Protein AF-A0A067WGZ6-F1 (afdb_monomer_lite)

Sequence (107 aa):
MKQNFQNLSDETTAIVLTKLKPIDNFLKDESLFEIVINRPYQVMIEGISGWKTIEVPEFSFNELMGMAKVIAAYSKQSISDKNPILSATLPNNERIQIVIPPAVKKH

InterPro domains:
  IPR027417 P-loop containing nucleoside triphosphate hydrolase [SSF52540] (10-104)

Secondary structure (DSSP, 8-state):
-HHHHHHHHHHHHHHHHHHHGGGHHHHT-TTEEEEEEEETTEEEEEETTEEEEEE-TT--HHHHHHHHHHHHHHTT----SSS-EEEEE-TTS-EEEEE-TTSS---

pLDDT: mean 92.97, std 11.77, range [46.84, 98.75]

Foldseek 3Di:
DVVVVVVVLVVLLVVLVVLCVLCVVVVPPPQWDDWDDPAFQWIWTQGPVGIDIDGRNCRGVVSVVVSVQSQCVSQVHHDDQVRQWDWDAHPVRDTDIGGDPPVDDDD

Organism: NCBI:txid685782

Structure (mmCIF, N/CA/C/O backbone):
data_AF-A0A067WGZ6-F1
#
_entry.id   AF-A0A067WGZ6-F1
#
loop_
_atom_site.group_PDB
_atom_site.id
_atom_site.type_symbol
_atom_site.label_atom_id
_atom_site.label_alt_id
_atom_site.label_comp_id
_atom_site.label_asym_id
_atom_site.label_entity_id
_atom_site.label_seq_id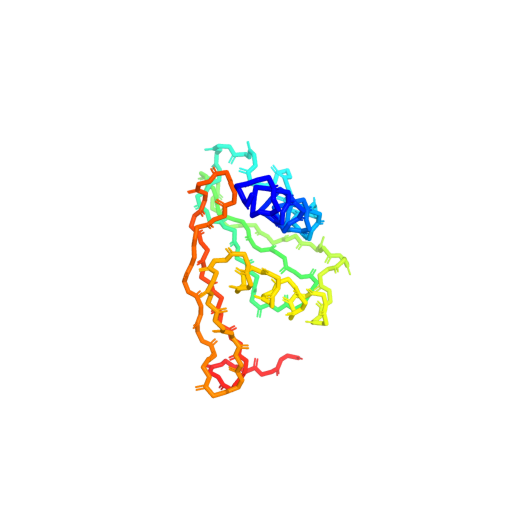
_atom_site.pdbx_PDB_ins_code
_atom_site.Cartn_x
_atom_site.Cartn_y
_atom_site.Cartn_z
_atom_site.occupancy
_atom_site.B_iso_or_equiv
_atom_site.auth_seq_id
_atom_site.auth_comp_id
_atom_site.auth_asym_id
_atom_site.auth_atom_id
_atom_site.pdbx_PDB_model_num
ATOM 1 N N . MET A 1 1 ? 8.141 15.184 28.616 1.00 54.25 1 MET A N 1
ATOM 2 C CA . MET A 1 1 ? 7.044 15.207 27.617 1.00 54.25 1 MET A CA 1
ATOM 3 C C . MET A 1 1 ? 7.487 14.892 26.185 1.00 54.25 1 MET A C 1
ATOM 5 O O . MET A 1 1 ? 6.756 14.166 25.536 1.00 54.25 1 MET A O 1
ATOM 9 N N . LYS A 1 2 ? 8.653 15.340 25.681 1.00 46.84 2 LYS A N 1
ATOM 10 C CA . LYS A 1 2 ? 9.103 15.020 24.302 1.00 46.84 2 LYS A CA 1
ATOM 11 C C . LYS A 1 2 ? 9.437 13.532 24.041 1.00 46.84 2 LYS A C 1
ATOM 13 O O . LYS A 1 2 ? 9.219 13.068 22.932 1.00 46.84 2 LYS A O 1
ATOM 18 N N . GLN A 1 3 ? 9.887 12.779 25.052 1.00 49.09 3 GLN A N 1
ATOM 19 C CA . GLN A 1 3 ? 10.234 11.349 24.913 1.00 49.09 3 GLN A CA 1
ATOM 20 C C . GLN A 1 3 ? 9.044 10.445 24.541 1.00 49.09 3 GLN A C 1
ATOM 22 O O . GLN A 1 3 ? 9.210 9.537 23.738 1.00 49.09 3 GLN A O 1
ATOM 27 N N . ASN A 1 4 ? 7.834 10.719 25.044 1.00 53.78 4 ASN A N 1
ATOM 28 C CA . ASN A 1 4 ? 6.669 9.868 24.755 1.00 53.78 4 ASN A CA 1
ATOM 29 C C . ASN A 1 4 ? 6.157 10.021 23.315 1.00 53.78 4 ASN A C 1
ATOM 31 O O . ASN A 1 4 ? 5.636 9.066 22.754 1.00 53.78 4 ASN A O 1
ATOM 35 N N . PHE A 1 5 ? 6.303 11.206 22.714 1.00 55.81 5 PHE A N 1
ATOM 36 C CA . PHE A 1 5 ? 5.863 11.447 21.336 1.00 55.81 5 PHE A CA 1
ATOM 37 C C . PHE A 1 5 ? 6.838 10.879 20.303 1.00 55.81 5 PHE A C 1
ATOM 39 O O . PHE A 1 5 ? 6.386 10.387 19.275 1.00 55.81 5 PHE A O 1
ATOM 46 N N . GLN A 1 6 ? 8.144 10.917 20.592 1.00 59.72 6 GLN A N 1
ATOM 47 C CA . GLN A 1 6 ? 9.168 10.324 19.729 1.00 59.72 6 GLN A CA 1
ATOM 48 C C . GLN A 1 6 ? 9.066 8.790 19.723 1.00 59.72 6 GLN A C 1
ATOM 50 O O . GLN A 1 6 ? 9.030 8.180 18.663 1.00 59.72 6 GLN A O 1
ATOM 55 N N . ASN A 1 7 ? 8.885 8.166 20.891 1.00 61.41 7 ASN A N 1
ATOM 56 C CA . ASN A 1 7 ? 8.712 6.712 20.969 1.00 61.41 7 ASN A CA 1
ATOM 57 C C . ASN A 1 7 ? 7.463 6.232 20.203 1.00 61.41 7 ASN A C 1
ATOM 59 O O . ASN A 1 7 ? 7.518 5.226 19.503 1.00 61.41 7 ASN A O 1
ATOM 63 N N . LEU A 1 8 ? 6.354 6.981 20.273 1.00 60.69 8 LEU A N 1
ATOM 64 C CA . LEU A 1 8 ? 5.119 6.641 19.558 1.00 60.69 8 LEU A CA 1
ATOM 65 C C . LEU A 1 8 ? 5.263 6.784 18.028 1.00 60.69 8 LEU A C 1
ATOM 67 O O . LEU A 1 8 ? 4.677 6.001 17.273 1.00 60.69 8 LEU A O 1
ATOM 71 N N . SER A 1 9 ? 6.037 7.772 17.552 1.00 70.75 9 SER A N 1
ATOM 72 C CA . SER A 1 9 ? 6.334 7.905 16.118 1.00 70.75 9 SER A CA 1
ATOM 73 C C . SER A 1 9 ? 7.224 6.775 15.614 1.00 70.75 9 SER A C 1
ATOM 75 O O . SER A 1 9 ? 7.000 6.274 14.511 1.00 70.75 9 SER A O 1
ATOM 77 N N . ASP A 1 10 ? 8.181 6.336 16.429 1.00 79.31 10 ASP A N 1
ATOM 78 C CA . ASP A 1 10 ? 9.119 5.272 16.073 1.00 79.31 10 ASP A CA 1
ATOM 79 C C . ASP A 1 10 ? 8.402 3.907 16.027 1.00 79.31 10 ASP A C 1
ATOM 81 O O . ASP A 1 10 ? 8.568 3.147 15.070 1.00 79.31 10 ASP A O 1
ATOM 85 N N . GLU A 1 11 ? 7.502 3.635 16.981 1.00 85.31 11 GLU A N 1
ATOM 86 C CA . GLU A 1 11 ? 6.645 2.438 16.976 1.00 85.31 11 GLU A CA 1
ATOM 87 C C . GLU A 1 11 ? 5.706 2.400 15.762 1.00 85.31 11 GLU A C 1
ATOM 89 O O . GLU A 1 11 ? 5.634 1.392 15.057 1.00 85.31 11 GLU A O 1
ATOM 94 N N . THR A 1 12 ? 5.010 3.503 15.469 1.00 87.88 12 THR A N 1
ATOM 95 C CA . THR A 1 12 ? 4.077 3.553 14.329 1.00 87.88 12 THR A CA 1
ATOM 96 C C . THR A 1 12 ? 4.818 3.376 13.000 1.00 87.88 12 THR A C 1
ATOM 98 O O . THR A 1 12 ? 4.335 2.677 12.108 1.00 87.88 12 THR A O 1
ATOM 101 N N . THR A 1 13 ? 6.024 3.941 12.891 1.00 94.19 13 THR A N 1
ATOM 102 C CA . THR A 1 13 ? 6.915 3.744 11.739 1.00 94.19 13 THR A CA 1
ATOM 103 C C . THR A 1 13 ? 7.267 2.268 11.557 1.00 94.19 13 THR A C 1
ATOM 105 O O . THR A 1 13 ? 7.118 1.731 10.459 1.00 94.19 13 THR A O 1
ATOM 108 N N . ALA A 1 14 ? 7.663 1.576 12.630 1.00 95.00 14 ALA A N 1
ATOM 109 C CA . ALA A 1 14 ? 7.995 0.153 12.574 1.00 95.00 14 ALA A CA 1
ATOM 110 C C . ALA A 1 14 ? 6.805 -0.716 12.123 1.00 95.00 14 ALA A C 1
ATOM 112 O O . ALA A 1 14 ? 6.985 -1.668 11.356 1.00 95.00 14 ALA A O 1
ATOM 113 N N . ILE A 1 15 ? 5.579 -0.379 12.541 1.00 96.31 15 ILE A N 1
ATOM 114 C CA . ILE A 1 15 ? 4.365 -1.099 12.122 1.00 96.31 15 ILE A CA 1
ATOM 115 C C . ILE A 1 15 ? 4.088 -0.876 10.627 1.00 96.31 15 ILE A C 1
ATOM 117 O O . ILE A 1 15 ? 3.790 -1.844 9.924 1.00 96.31 15 ILE A O 1
ATOM 121 N N . VAL A 1 16 ? 4.224 0.358 10.119 1.00 97.19 16 VAL A N 1
ATOM 122 C CA . VAL A 1 16 ? 4.090 0.645 8.676 1.00 97.19 16 VAL A CA 1
ATOM 123 C C . VAL A 1 16 ? 5.099 -0.176 7.876 1.00 97.19 16 VAL A C 1
ATOM 125 O O . VAL A 1 16 ? 4.704 -0.911 6.973 1.00 97.19 16 VAL A O 1
ATOM 128 N N . LEU A 1 17 ? 6.381 -0.121 8.243 1.00 96.75 17 LEU A N 1
ATOM 129 C CA . LEU A 1 17 ? 7.441 -0.866 7.556 1.00 96.75 17 LEU A CA 1
ATOM 130 C C . LEU A 1 17 ? 7.196 -2.382 7.593 1.00 96.75 17 LEU A C 1
ATOM 132 O O . LEU A 1 17 ? 7.396 -3.073 6.597 1.00 96.75 17 LEU A O 1
ATOM 136 N N . THR A 1 18 ? 6.678 -2.905 8.708 1.00 97.25 18 THR A N 1
ATOM 137 C CA . THR A 1 18 ? 6.302 -4.323 8.822 1.00 97.25 18 THR A CA 1
ATOM 138 C C . THR A 1 18 ? 5.184 -4.694 7.849 1.00 97.25 18 THR A C 1
ATOM 140 O O . THR A 1 18 ? 5.256 -5.746 7.215 1.00 97.25 18 THR A O 1
ATOM 143 N N . LYS A 1 19 ? 4.162 -3.840 7.691 1.00 97.38 19 LYS A N 1
ATOM 144 C CA . LYS A 1 19 ? 3.071 -4.069 6.730 1.00 97.38 19 LYS A CA 1
ATOM 145 C C . LYS A 1 19 ? 3.545 -3.996 5.276 1.00 97.38 19 LYS A C 1
ATOM 147 O O . LYS A 1 19 ? 3.026 -4.736 4.449 1.00 97.38 19 LYS A O 1
ATOM 152 N N . LEU A 1 20 ? 4.538 -3.159 4.976 1.00 97.44 20 LEU A N 1
ATOM 153 C CA . LEU A 1 20 ? 5.112 -3.008 3.633 1.00 97.44 20 LEU A CA 1
ATOM 154 C C . LEU A 1 20 ? 6.103 -4.116 3.254 1.00 97.44 20 LEU A C 1
ATOM 156 O O . LEU A 1 20 ? 6.436 -4.251 2.080 1.00 97.44 20 LEU A O 1
ATOM 160 N N . LYS A 1 21 ? 6.543 -4.940 4.213 1.00 97.50 21 LYS A N 1
ATOM 161 C CA . LYS A 1 21 ? 7.553 -5.987 4.002 1.00 97.50 21 LYS A CA 1
ATOM 162 C C . LYS A 1 21 ? 7.329 -6.871 2.758 1.00 97.50 21 LYS A C 1
ATOM 164 O O . LYS A 1 21 ? 8.319 -7.136 2.081 1.00 97.50 21 LYS A O 1
ATOM 169 N N . PRO A 1 22 ? 6.100 -7.298 2.398 1.00 98.00 22 PRO A N 1
ATOM 170 C CA . PRO A 1 22 ? 5.890 -8.121 1.201 1.00 98.00 22 PRO A CA 1
ATOM 171 C C . PRO A 1 22 ? 6.249 -7.434 -0.129 1.00 98.00 22 PRO A C 1
ATOM 173 O O . PRO A 1 22 ? 6.475 -8.123 -1.118 1.00 98.00 22 PRO A O 1
ATOM 176 N N . ILE A 1 23 ? 6.334 -6.098 -0.162 1.00 97.44 23 ILE A N 1
ATOM 177 C CA . ILE A 1 23 ? 6.718 -5.307 -1.346 1.00 97.44 23 ILE A CA 1
ATOM 178 C C . ILE A 1 23 ? 7.992 -4.482 -1.138 1.00 97.44 23 ILE A C 1
ATOM 180 O O . ILE A 1 23 ? 8.337 -3.666 -1.986 1.00 97.44 23 ILE A O 1
ATOM 184 N N . ASP A 1 24 ? 8.717 -4.697 -0.039 1.00 96.88 24 ASP A N 1
ATOM 185 C CA . ASP A 1 24 ? 9.930 -3.941 0.304 1.00 96.88 24 ASP A CA 1
ATOM 186 C C . ASP A 1 24 ? 11.008 -4.044 -0.788 1.00 96.88 24 ASP A C 1
ATOM 188 O O . ASP A 1 24 ? 11.674 -3.064 -1.106 1.00 96.88 24 ASP A O 1
ATOM 192 N N . ASN A 1 25 ? 11.115 -5.205 -1.443 1.00 97.25 25 ASN A N 1
ATOM 193 C CA . ASN A 1 25 ? 12.017 -5.382 -2.583 1.00 97.25 25 ASN A CA 1
ATOM 194 C C . ASN A 1 25 ? 11.634 -4.504 -3.784 1.00 97.25 25 ASN A C 1
ATOM 196 O O . ASN A 1 25 ? 12.523 -4.062 -4.498 1.00 97.25 25 ASN A O 1
ATOM 200 N N . PHE A 1 26 ? 10.340 -4.247 -4.008 1.00 97.50 26 PHE A N 1
ATOM 201 C CA . PHE A 1 26 ? 9.880 -3.372 -5.090 1.00 97.50 26 PHE A CA 1
ATOM 202 C C . PHE A 1 26 ? 10.071 -1.899 -4.724 1.00 97.50 26 PHE A C 1
ATOM 204 O O . PHE A 1 26 ? 10.494 -1.117 -5.561 1.00 97.50 26 PHE A O 1
ATOM 211 N N . LEU A 1 27 ? 9.817 -1.524 -3.465 1.00 97.25 27 LEU A N 1
ATOM 212 C CA . LEU A 1 27 ? 10.038 -0.155 -2.978 1.00 97.25 27 LEU A CA 1
ATOM 213 C C . LEU A 1 27 ? 11.514 0.266 -3.061 1.00 97.25 27 LEU A C 1
ATOM 215 O O . LEU A 1 27 ? 11.811 1.433 -3.286 1.00 97.25 27 LEU A O 1
ATOM 219 N N . LYS A 1 28 ? 12.437 -0.686 -2.896 1.00 96.44 28 LYS A N 1
ATOM 220 C CA . LYS A 1 28 ? 13.889 -0.464 -2.990 1.00 96.44 28 LYS A CA 1
ATOM 221 C C . LYS A 1 28 ? 14.445 -0.536 -4.412 1.00 96.44 28 LYS A C 1
ATOM 223 O O . LYS A 1 28 ? 15.627 -0.257 -4.604 1.00 96.44 28 LYS A O 1
ATOM 228 N N . ASP A 1 29 ? 13.643 -0.951 -5.387 1.00 96.88 29 ASP A N 1
ATOM 229 C CA . ASP A 1 29 ? 14.077 -1.057 -6.775 1.00 96.88 29 ASP A CA 1
ATOM 230 C C . ASP A 1 29 ? 13.906 0.294 -7.478 1.00 96.88 29 ASP A C 1
ATOM 232 O O . ASP A 1 29 ? 12.825 0.644 -7.947 1.00 96.88 29 ASP A O 1
ATOM 236 N N . GLU A 1 30 ? 15.001 1.050 -7.579 1.00 95.00 30 GLU A N 1
ATOM 237 C CA . GLU A 1 30 ? 15.033 2.368 -8.230 1.00 95.00 30 GLU A CA 1
ATOM 238 C C . GLU A 1 30 ? 14.701 2.327 -9.735 1.00 95.00 30 GLU A C 1
ATOM 240 O O . GLU A 1 30 ? 14.520 3.375 -10.356 1.00 95.00 30 GLU A O 1
ATOM 245 N N . SER A 1 31 ? 14.619 1.139 -10.347 1.00 96.44 31 SER A N 1
ATOM 246 C CA . SER A 1 31 ? 14.193 0.988 -11.742 1.00 96.44 31 SER A CA 1
ATOM 247 C C . SER A 1 31 ? 12.670 0.944 -11.925 1.00 96.44 31 SER A C 1
ATOM 249 O O . SER A 1 31 ? 12.194 0.959 -13.069 1.00 96.44 31 SER A O 1
ATOM 251 N N . LEU A 1 32 ? 11.908 0.890 -10.825 1.00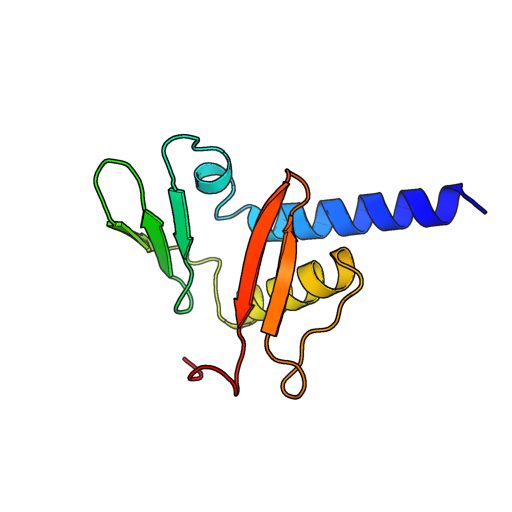 97.69 32 LEU A N 1
ATOM 252 C CA . LEU A 1 32 ? 10.448 0.901 -10.825 1.00 97.69 32 LEU A CA 1
ATOM 253 C C . LEU A 1 32 ? 9.894 2.318 -10.645 1.00 97.69 32 LEU A C 1
ATOM 255 O O . LEU A 1 32 ? 10.422 3.140 -9.901 1.00 97.69 32 LEU A O 1
ATOM 259 N N . PHE A 1 33 ? 8.794 2.589 -11.339 1.00 95.62 33 PHE A N 1
ATOM 260 C CA . PHE A 1 33 ? 8.100 3.874 -11.341 1.00 95.62 33 PHE A CA 1
ATOM 261 C C . PHE A 1 33 ? 6.816 3.828 -10.511 1.00 95.62 33 PHE A C 1
ATOM 263 O O . PHE A 1 33 ? 6.511 4.787 -9.809 1.00 95.62 33 PHE A O 1
ATOM 270 N N . GLU A 1 34 ? 6.083 2.712 -10.573 1.00 97.81 34 GLU A N 1
ATOM 271 C CA . GLU A 1 34 ? 4.792 2.537 -9.902 1.00 97.81 34 GLU A CA 1
ATOM 272 C C . GLU A 1 34 ? 4.674 1.140 -9.279 1.00 97.81 34 GLU A C 1
ATOM 274 O O . GLU A 1 34 ? 5.119 0.139 -9.850 1.00 97.81 34 GLU A O 1
ATOM 279 N N . ILE A 1 35 ? 4.008 1.072 -8.123 1.00 98.44 35 ILE A N 1
ATOM 280 C CA . ILE A 1 35 ? 3.576 -0.167 -7.465 1.00 98.44 35 ILE A CA 1
ATOM 281 C C . ILE A 1 35 ? 2.080 -0.031 -7.190 1.00 98.44 35 ILE A C 1
ATOM 283 O O . ILE A 1 35 ? 1.649 0.850 -6.449 1.00 98.44 35 ILE A O 1
ATOM 287 N N . VAL A 1 36 ? 1.274 -0.913 -7.777 1.00 98.50 36 VAL A N 1
ATOM 288 C CA . VAL A 1 36 ? -0.187 -0.800 -7.783 1.00 98.50 36 VAL A CA 1
ATOM 289 C C . VAL A 1 36 ? -0.833 -2.082 -7.274 1.00 98.50 36 VAL A C 1
ATOM 291 O O . VAL A 1 36 ? -0.494 -3.183 -7.699 1.00 98.50 36 VAL A O 1
ATOM 294 N N . ILE A 1 37 ? -1.821 -1.943 -6.389 1.00 98.31 37 ILE A N 1
ATOM 295 C CA . ILE A 1 37 ? -2.586 -3.058 -5.819 1.00 98.31 37 ILE A CA 1
ATOM 296 C C . ILE A 1 37 ? -4.068 -2.795 -6.067 1.00 98.31 37 ILE A C 1
ATOM 298 O O . ILE A 1 37 ? -4.724 -2.080 -5.314 1.00 98.31 37 ILE A O 1
ATOM 302 N N . ASN A 1 38 ?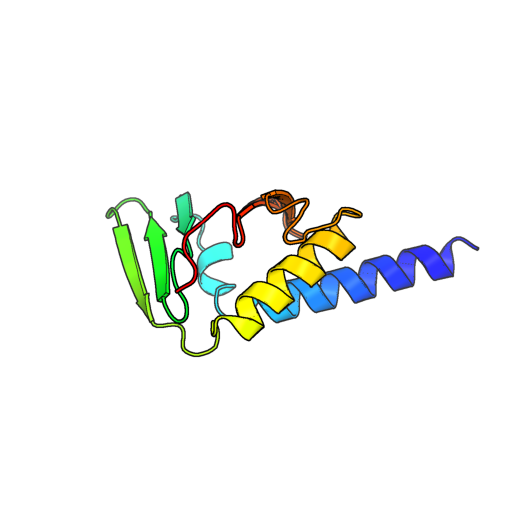 -4.603 -3.373 -7.141 1.00 97.19 38 ASN A N 1
ATOM 303 C CA . ASN A 1 38 ? -6.006 -3.176 -7.524 1.00 97.19 38 ASN A CA 1
ATOM 304 C C . ASN A 1 38 ? -6.944 -4.249 -6.956 1.00 97.19 38 ASN A C 1
ATOM 306 O O . ASN A 1 38 ? -8.159 -4.066 -6.941 1.00 97.19 38 ASN A O 1
ATOM 310 N N . ARG A 1 39 ? -6.400 -5.388 -6.519 1.00 95.38 39 ARG A N 1
ATOM 311 C CA . ARG A 1 39 ? -7.163 -6.501 -5.949 1.00 95.38 39 ARG A CA 1
ATOM 312 C C . ARG A 1 39 ? -6.302 -7.279 -4.947 1.00 95.38 39 ARG A C 1
ATOM 314 O O . ARG A 1 39 ? -5.078 -7.215 -5.045 1.00 95.38 39 ARG A O 1
ATOM 321 N N . PRO A 1 40 ? -6.917 -8.020 -4.010 1.00 97.50 40 PRO A N 1
ATOM 322 C CA . PRO A 1 40 ? -6.184 -8.890 -3.099 1.00 97.50 40 PRO A CA 1
ATOM 323 C C . PRO A 1 40 ? -5.262 -9.866 -3.834 1.00 97.50 40 PRO A C 1
ATOM 325 O O . PRO A 1 40 ? -5.586 -10.321 -4.931 1.00 97.50 40 PRO A O 1
ATOM 328 N N . TYR A 1 41 ? -4.153 -10.200 -3.181 1.00 98.12 41 TYR A N 1
ATOM 329 C CA . TYR A 1 41 ? -3.144 -11.177 -3.597 1.00 98.12 41 TYR A CA 1
ATOM 330 C C . TYR A 1 41 ? -2.314 -10.804 -4.826 1.00 98.12 41 TYR A C 1
ATOM 332 O O . TYR A 1 41 ? -1.451 -11.575 -5.221 1.00 98.12 41 TYR A O 1
ATOM 340 N N . GLN A 1 42 ? -2.521 -9.622 -5.405 1.00 98.12 42 GLN A N 1
ATOM 341 C CA . GLN A 1 42 ? -1.884 -9.236 -6.656 1.00 98.12 42 GLN A CA 1
ATOM 342 C C . GLN A 1 42 ? -1.264 -7.844 -6.572 1.00 98.12 42 GLN A C 1
ATOM 344 O O . GLN A 1 42 ? -1.937 -6.867 -6.245 1.00 98.12 42 GLN A O 1
ATOM 349 N N . VAL A 1 43 ? 0.008 -7.754 -6.952 1.00 98.56 43 VAL A N 1
ATOM 350 C CA . VAL A 1 43 ? 0.751 -6.500 -7.093 1.00 98.56 43 VAL A CA 1
ATOM 351 C C . VAL A 1 43 ? 1.137 -6.323 -8.555 1.00 98.56 43 VAL A C 1
ATOM 353 O O . VAL A 1 43 ? 1.614 -7.249 -9.207 1.00 98.56 43 VAL A O 1
ATOM 356 N N . MET A 1 44 ? 0.923 -5.127 -9.085 1.00 98.62 44 MET A N 1
ATOM 357 C CA . MET A 1 44 ? 1.425 -4.711 -10.385 1.00 98.62 44 MET A CA 1
ATOM 358 C C . MET A 1 44 ? 2.594 -3.758 -10.178 1.00 98.62 44 MET A C 1
ATOM 360 O O . MET A 1 44 ? 2.514 -2.869 -9.336 1.00 98.62 44 MET A O 1
ATOM 364 N N . ILE A 1 45 ? 3.657 -3.935 -10.948 1.00 98.62 45 ILE A N 1
ATOM 365 C CA . ILE A 1 45 ? 4.807 -3.033 -10.955 1.00 98.62 45 ILE A CA 1
ATOM 366 C C . ILE A 1 45 ? 5.026 -2.506 -12.368 1.00 98.62 45 ILE A C 1
ATOM 368 O O . ILE A 1 45 ? 4.863 -3.251 -13.339 1.00 98.62 45 ILE A O 1
ATOM 372 N N . GLU A 1 46 ? 5.399 -1.240 -12.480 1.00 98.50 46 GLU A N 1
ATOM 373 C CA . GLU A 1 46 ? 5.804 -0.617 -13.738 1.00 98.50 46 GLU A CA 1
ATOM 374 C C . GLU A 1 46 ? 7.268 -0.202 -13.648 1.00 98.50 46 GLU A C 1
ATOM 376 O O . GLU A 1 46 ? 7.675 0.435 -12.682 1.00 98.50 46 GLU A O 1
ATOM 381 N N . GLY A 1 47 ? 8.054 -0.544 -14.663 1.00 97.44 47 GLY A N 1
ATOM 382 C CA . GLY A 1 47 ? 9.417 -0.045 -14.837 1.00 97.44 47 GLY A CA 1
ATOM 383 C C . GLY A 1 47 ? 9.733 0.131 -16.319 1.00 97.44 47 GLY A C 1
ATOM 384 O O . GLY A 1 47 ? 8.837 0.132 -17.163 1.00 97.44 47 GLY A O 1
ATOM 385 N N . ILE A 1 48 ? 11.017 0.199 -16.674 1.00 95.75 48 ILE A N 1
ATOM 386 C CA . ILE A 1 48 ? 11.471 0.425 -18.065 1.00 95.75 48 ILE A CA 1
ATOM 387 C C . ILE A 1 48 ? 10.912 -0.619 -19.052 1.00 95.75 48 ILE A C 1
ATOM 389 O O . ILE A 1 48 ? 10.659 -0.317 -20.216 1.00 95.75 48 ILE A O 1
ATOM 393 N N . SER A 1 49 ? 10.704 -1.858 -18.599 1.00 94.62 49 SER A N 1
ATOM 394 C CA . SER A 1 49 ? 10.151 -2.947 -19.421 1.00 94.62 49 SER A CA 1
ATOM 395 C C . SER A 1 49 ? 8.615 -2.965 -19.493 1.00 94.62 49 SER A C 1
ATOM 397 O O . SER A 1 49 ? 8.052 -3.926 -20.015 1.00 94.62 49 SER A O 1
ATOM 399 N N . GLY A 1 50 ? 7.938 -1.948 -18.956 1.00 97.25 50 GLY A N 1
ATOM 400 C CA . GLY A 1 50 ? 6.483 -1.888 -18.842 1.00 97.25 50 GLY A CA 1
ATOM 401 C C . GLY A 1 50 ? 5.937 -2.636 -17.625 1.00 97.25 50 GLY A C 1
ATOM 402 O O . GLY A 1 50 ? 6.645 -2.882 -16.645 1.00 97.25 50 GLY A O 1
ATOM 403 N N . TRP A 1 51 ? 4.652 -2.982 -17.697 1.00 98.31 51 TRP A N 1
ATOM 404 C CA . TRP A 1 51 ? 3.891 -3.557 -16.589 1.00 98.31 51 TRP A CA 1
ATOM 405 C C . TRP A 1 51 ? 4.164 -5.045 -16.382 1.00 98.31 51 TRP A C 1
ATOM 407 O O . TRP A 1 51 ? 4.174 -5.837 -17.327 1.00 98.31 51 TRP A O 1
ATOM 417 N N . LYS A 1 52 ? 4.297 -5.441 -15.116 1.00 98.12 52 LYS A N 1
ATOM 418 C CA . LYS A 1 52 ? 4.335 -6.840 -14.679 1.00 98.12 52 LYS A CA 1
ATOM 419 C C . LYS A 1 52 ? 3.366 -7.051 -13.528 1.00 98.12 52 LYS A C 1
ATOM 421 O O . LYS A 1 52 ? 3.134 -6.148 -12.732 1.00 98.12 52 LYS A O 1
ATOM 426 N N . THR A 1 53 ? 2.824 -8.256 -13.433 1.00 98.25 53 THR A N 1
ATOM 427 C CA . THR A 1 53 ? 1.900 -8.655 -12.370 1.00 98.25 53 THR A CA 1
ATOM 428 C C . THR A 1 53 ? 2.501 -9.808 -11.584 1.00 98.25 53 THR A C 1
ATOM 430 O O . THR A 1 53 ? 3.021 -10.753 -12.174 1.00 98.25 53 THR A O 1
ATOM 433 N N . ILE A 1 54 ? 2.456 -9.703 -10.261 1.00 98.06 54 ILE A N 1
ATOM 434 C CA . ILE A 1 54 ? 3.105 -10.607 -9.317 1.00 98.06 54 ILE A CA 1
ATOM 435 C C . ILE A 1 54 ? 2.078 -11.016 -8.264 1.00 98.06 54 ILE A C 1
ATOM 437 O O . ILE A 1 54 ? 1.357 -10.172 -7.728 1.00 98.06 54 ILE A O 1
ATOM 441 N N . GLU A 1 55 ? 2.021 -12.310 -7.965 1.00 98.25 55 GLU A N 1
ATOM 442 C CA . GLU A 1 55 ? 1.207 -12.836 -6.871 1.00 98.25 55 GLU A CA 1
ATOM 443 C C . GLU A 1 55 ? 1.927 -12.616 -5.534 1.00 98.25 55 GLU A C 1
ATOM 445 O O . GLU A 1 55 ? 3.105 -12.944 -5.385 1.00 98.25 55 GLU A O 1
ATOM 450 N N . VAL A 1 56 ? 1.206 -12.068 -4.560 1.00 98.12 56 VAL A N 1
ATOM 451 C CA . VAL A 1 56 ? 1.676 -11.766 -3.203 1.00 98.12 56 VAL A CA 1
ATOM 452 C C . VAL A 1 56 ? 0.632 -12.302 -2.212 1.00 98.12 56 VAL A C 1
ATOM 454 O O . VAL A 1 56 ? -0.294 -11.574 -1.836 1.00 98.12 56 VAL A O 1
ATOM 457 N N . PRO A 1 57 ? 0.718 -13.588 -1.814 1.00 97.38 57 PRO A N 1
ATOM 458 C CA . PRO A 1 57 ? -0.286 -14.265 -0.982 1.00 97.38 57 PRO A CA 1
ATOM 459 C C . PRO A 1 57 ? -0.585 -13.582 0.363 1.00 97.38 57 PRO A C 1
ATOM 461 O O . PRO A 1 57 ? -1.672 -13.741 0.920 1.00 97.38 57 PRO A O 1
ATOM 464 N N . GLU A 1 58 ? 0.356 -12.799 0.883 1.00 97.81 58 GLU A N 1
ATOM 465 C CA . GLU A 1 58 ? 0.241 -12.038 2.126 1.00 97.81 58 GLU A CA 1
ATOM 466 C C . GLU A 1 58 ? -0.778 -10.891 2.024 1.00 97.81 58 GLU A C 1
ATOM 468 O O . GLU A 1 58 ? -1.347 -10.467 3.030 1.00 97.81 58 GLU A O 1
ATOM 473 N N . PHE A 1 59 ? -1.064 -10.396 0.818 1.00 97.69 59 PHE A N 1
ATOM 474 C CA . PHE A 1 59 ? -1.945 -9.250 0.584 1.00 97.69 59 PHE A CA 1
ATOM 475 C C . PHE A 1 59 ? -3.413 -9.638 0.416 1.00 97.69 59 PHE A C 1
ATOM 477 O O . PHE A 1 59 ? -4.085 -9.259 -0.544 1.00 97.69 59 PHE A O 1
ATOM 484 N N . SER A 1 60 ? -3.951 -10.352 1.403 1.00 97.69 60 SER A N 1
ATOM 485 C CA . SER A 1 60 ? -5.402 -10.519 1.519 1.00 97.69 60 SER A CA 1
ATOM 486 C C . SER A 1 60 ? -6.116 -9.169 1.676 1.00 97.69 60 SER A C 1
ATOM 488 O O . SER A 1 60 ? -5.527 -8.182 2.122 1.00 97.69 60 SER A O 1
ATOM 490 N N . PHE A 1 61 ? -7.421 -9.121 1.387 1.00 96.81 61 PHE A N 1
ATOM 491 C CA . PHE A 1 61 ? -8.220 -7.903 1.580 1.00 96.81 61 PHE A CA 1
ATOM 492 C C . PHE A 1 61 ? -8.112 -7.347 3.011 1.00 96.81 61 PHE A C 1
ATOM 494 O O . PHE A 1 61 ? -7.979 -6.139 3.207 1.00 96.81 61 PHE A O 1
ATOM 501 N N . ASN A 1 62 ? -8.139 -8.228 4.016 1.00 96.69 62 ASN A N 1
ATOM 502 C CA . ASN A 1 62 ? -8.043 -7.833 5.421 1.00 96.69 62 ASN A CA 1
ATOM 503 C C . ASN A 1 62 ? -6.672 -7.236 5.754 1.00 96.69 62 ASN A C 1
ATOM 505 O O . ASN A 1 62 ? -6.606 -6.245 6.481 1.00 96.69 62 ASN A O 1
ATOM 509 N N . GLU A 1 63 ? -5.597 -7.794 5.193 1.00 97.62 63 GLU A N 1
ATOM 510 C CA . GLU A 1 63 ? -4.247 -7.260 5.382 1.00 97.62 63 GLU A CA 1
ATOM 511 C C . GLU A 1 63 ? -4.074 -5.899 4.707 1.00 97.62 63 GLU A C 1
ATOM 513 O O . GLU A 1 63 ? -3.562 -4.974 5.336 1.00 97.62 63 GLU A O 1
ATOM 518 N N . LEU A 1 64 ? -4.589 -5.726 3.486 1.00 97.94 64 LEU A N 1
ATOM 519 C CA . LEU A 1 64 ? -4.573 -4.440 2.780 1.00 97.94 64 LEU A CA 1
ATOM 520 C C . LEU A 1 64 ? -5.391 -3.368 3.518 1.00 97.94 64 LEU A C 1
ATOM 522 O O . LEU A 1 64 ? -4.936 -2.237 3.689 1.00 97.94 64 LEU A O 1
ATOM 526 N N . MET A 1 65 ? -6.570 -3.721 4.036 1.00 97.56 65 MET A N 1
ATOM 527 C CA . MET A 1 65 ? -7.372 -2.816 4.865 1.00 97.56 65 MET A CA 1
ATOM 528 C C . MET A 1 65 ? -6.662 -2.468 6.183 1.00 97.56 65 MET A C 1
ATOM 530 O O . MET A 1 65 ? -6.721 -1.328 6.648 1.00 97.56 65 MET A O 1
ATOM 534 N N . GLY A 1 66 ? -5.977 -3.439 6.795 1.00 97.12 66 GLY A N 1
ATOM 535 C CA . GLY A 1 66 ? -5.142 -3.221 7.974 1.00 97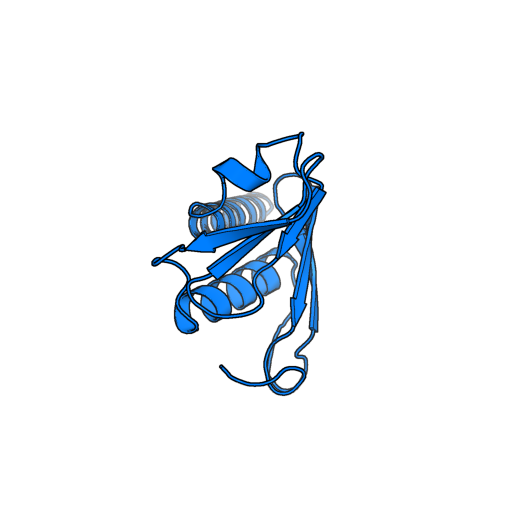.12 66 GLY A CA 1
ATOM 536 C C . GLY A 1 66 ? -3.982 -2.268 7.687 1.00 97.12 66 GLY A C 1
ATOM 537 O O . GLY A 1 66 ? -3.760 -1.329 8.449 1.00 97.12 66 GLY A O 1
ATOM 538 N N . MET A 1 67 ? -3.293 -2.458 6.560 1.00 97.88 67 MET A N 1
ATOM 539 C CA . MET A 1 67 ? -2.233 -1.570 6.083 1.00 97.88 67 MET A CA 1
ATOM 540 C C . MET A 1 67 ? -2.750 -0.140 5.893 1.00 97.88 67 MET A C 1
ATOM 542 O O . MET A 1 67 ? -2.151 0.793 6.422 1.00 97.88 67 MET A O 1
ATOM 546 N N . ALA A 1 68 ? -3.901 0.036 5.237 1.00 98.12 68 ALA A N 1
ATOM 547 C CA . ALA A 1 68 ? -4.508 1.349 5.036 1.00 98.12 68 ALA A CA 1
ATOM 548 C C . ALA A 1 68 ? -4.777 2.086 6.359 1.00 98.12 68 ALA A C 1
ATOM 550 O O . ALA A 1 68 ? -4.474 3.271 6.488 1.00 98.12 68 ALA A O 1
ATOM 551 N N . LYS A 1 69 ? -5.294 1.379 7.373 1.00 97.44 69 LYS A N 1
ATOM 552 C CA . LYS A 1 69 ? -5.543 1.946 8.709 1.00 97.44 69 LYS A CA 1
ATOM 553 C C . LYS A 1 69 ? -4.256 2.354 9.424 1.00 97.44 69 LYS A C 1
ATOM 555 O O . LYS A 1 69 ? -4.217 3.421 10.032 1.00 97.44 69 LYS A O 1
ATOM 560 N N . VAL A 1 70 ? -3.212 1.528 9.346 1.00 97.31 70 VAL A N 1
ATOM 561 C CA . VAL A 1 70 ? -1.906 1.839 9.947 1.00 97.31 70 VAL A CA 1
ATOM 562 C C . VAL A 1 70 ? -1.278 3.061 9.266 1.00 97.31 70 VAL A C 1
ATOM 564 O O . VAL A 1 70 ? -0.800 3.956 9.955 1.00 97.31 70 VAL A O 1
ATOM 567 N N . ILE A 1 71 ? -1.331 3.148 7.934 1.00 97.81 71 ILE A N 1
ATOM 568 C CA . ILE A 1 71 ? -0.799 4.291 7.172 1.00 97.81 71 ILE A CA 1
ATOM 569 C C . ILE A 1 71 ? -1.601 5.571 7.451 1.00 97.81 71 ILE A C 1
ATOM 571 O O . ILE A 1 71 ? -1.022 6.653 7.588 1.00 97.81 71 ILE A O 1
ATOM 575 N N . ALA A 1 72 ? -2.925 5.468 7.607 1.00 97.56 72 ALA A N 1
ATOM 576 C CA . ALA A 1 72 ? -3.752 6.590 8.045 1.00 97.56 72 ALA A CA 1
ATOM 577 C C . ALA A 1 72 ? -3.303 7.098 9.425 1.00 97.56 72 ALA A C 1
ATOM 579 O O . ALA A 1 72 ? -3.031 8.286 9.579 1.00 97.56 72 ALA A O 1
ATOM 580 N N . ALA A 1 73 ? -3.133 6.197 10.400 1.00 95.62 73 ALA A N 1
ATOM 581 C CA . ALA A 1 73 ? -2.671 6.555 11.741 1.00 95.62 73 ALA A CA 1
ATOM 582 C C . ALA A 1 73 ? -1.270 7.192 11.724 1.00 95.62 73 ALA A C 1
ATOM 584 O O . ALA A 1 73 ? -1.067 8.240 12.338 1.00 95.62 73 ALA A O 1
ATOM 585 N N . TYR A 1 74 ? -0.334 6.610 10.967 1.00 95.88 74 TYR A N 1
ATOM 586 C CA . TYR A 1 74 ? 1.018 7.143 10.767 1.00 95.88 74 TYR A CA 1
ATOM 587 C C . TYR A 1 74 ? 1.000 8.579 10.236 1.00 95.88 74 TYR A C 1
ATOM 589 O O . TYR A 1 74 ? 1.660 9.464 10.780 1.00 95.88 74 TYR A O 1
ATOM 597 N N . SER A 1 75 ? 0.180 8.832 9.218 1.00 95.94 75 SER A N 1
ATOM 598 C CA . SER A 1 75 ? 0.049 10.152 8.602 1.00 95.94 75 SER A CA 1
ATOM 599 C C . SER A 1 75 ? -0.864 11.114 9.373 1.00 95.94 75 SER A C 1
ATOM 601 O O . SER A 1 75 ? -1.119 12.217 8.894 1.00 95.94 75 SER A O 1
ATOM 603 N N . LYS A 1 76 ? -1.334 10.738 10.575 1.00 95.25 76 LYS A N 1
ATOM 604 C CA . LYS A 1 76 ? -2.285 11.509 11.403 1.00 95.25 76 LYS A CA 1
ATOM 605 C C . LYS A 1 76 ? -3.583 11.849 10.660 1.00 95.25 76 LYS A C 1
ATOM 607 O O . LYS A 1 76 ? -4.190 12.894 10.881 1.00 95.25 76 LYS A O 1
ATOM 612 N N . GLN A 1 77 ? -3.998 10.949 9.781 1.00 96.38 77 GLN A N 1
ATOM 613 C CA . GLN A 1 77 ? -5.219 11.019 8.993 1.00 96.38 77 GLN A CA 1
ATOM 614 C C . GLN A 1 77 ? -6.173 9.891 9.398 1.00 96.38 77 GLN A C 1
ATOM 616 O O . GLN A 1 77 ? -5.892 9.076 10.277 1.00 96.38 77 GLN A O 1
ATOM 621 N N . SER A 1 78 ? -7.336 9.841 8.755 1.00 96.38 78 SER A N 1
ATOM 622 C CA . SER A 1 78 ? -8.308 8.768 8.950 1.00 96.38 78 SER A CA 1
ATOM 623 C C . SER A 1 78 ? -8.771 8.232 7.604 1.00 96.38 78 SER A C 1
ATOM 625 O O . SER A 1 78 ? -8.902 8.990 6.645 1.00 96.38 78 SER A O 1
ATOM 627 N N . ILE A 1 79 ? -9.043 6.930 7.551 1.00 98.12 79 ILE A N 1
ATOM 628 C CA . ILE A 1 79 ? -9.643 6.270 6.395 1.00 98.12 79 ILE A CA 1
ATOM 629 C C . ILE A 1 79 ? -10.838 5.438 6.867 1.00 98.12 79 ILE A C 1
ATOM 631 O O . ILE A 1 79 ? -10.754 4.712 7.861 1.00 98.12 79 ILE A O 1
ATOM 635 N N . SER A 1 80 ? -11.979 5.594 6.203 1.00 97.62 80 SER A N 1
ATOM 636 C CA . SER A 1 80 ? -13.234 4.901 6.529 1.00 97.62 80 SER A CA 1
ATOM 637 C C . SER A 1 80 ? -14.151 4.848 5.308 1.00 97.62 80 SER A C 1
ATOM 639 O O . SER A 1 80 ? -13.865 5.461 4.289 1.00 97.62 80 SER A O 1
ATOM 641 N N . ASP A 1 81 ? -15.283 4.161 5.410 1.00 96.12 81 ASP A N 1
ATOM 642 C CA . ASP A 1 81 ? -16.323 4.167 4.374 1.00 96.12 81 ASP A CA 1
ATOM 643 C C . ASP A 1 81 ? -16.884 5.575 4.077 1.00 96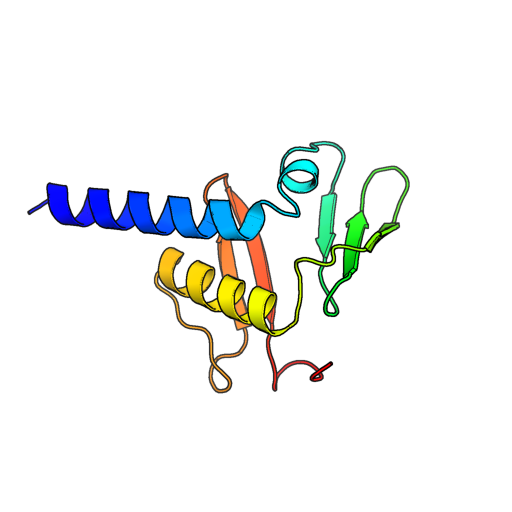.12 81 ASP A C 1
ATOM 645 O O . ASP A 1 81 ? -17.275 5.860 2.947 1.00 96.12 81 ASP A O 1
ATOM 649 N N . LYS A 1 82 ? -16.881 6.474 5.070 1.00 97.38 82 LYS A N 1
ATOM 650 C CA . LYS A 1 82 ? -17.271 7.888 4.922 1.00 97.38 82 LYS A CA 1
ATOM 651 C C . LYS A 1 82 ? -16.149 8.786 4.397 1.00 97.38 82 LYS A C 1
ATOM 653 O O . LYS A 1 82 ? -16.440 9.821 3.809 1.00 97.38 82 LYS A O 1
ATOM 658 N N . ASN A 1 83 ? -14.888 8.405 4.614 1.00 97.31 83 ASN A N 1
ATOM 659 C CA . ASN A 1 83 ? -13.702 9.085 4.085 1.00 97.31 83 ASN A CA 1
ATOM 660 C C . ASN A 1 83 ? -12.765 8.061 3.413 1.00 97.31 83 ASN A C 1
ATOM 662 O O . ASN A 1 83 ? -11.788 7.632 4.035 1.00 97.31 83 ASN A O 1
ATOM 666 N N . PRO A 1 84 ? -13.098 7.592 2.194 1.00 98.12 84 PRO A N 1
ATOM 667 C CA . PRO A 1 84 ? -12.501 6.386 1.617 1.00 98.12 84 PRO A CA 1
ATOM 668 C C . PRO A 1 84 ? -11.197 6.619 0.849 1.00 98.12 84 PRO A C 1
ATOM 670 O O . PRO A 1 84 ? -10.666 5.671 0.276 1.00 98.12 84 PRO A O 1
ATOM 673 N N . ILE A 1 85 ? -10.695 7.854 0.800 1.00 98.50 85 ILE A N 1
ATOM 674 C CA . ILE A 1 85 ? -9.494 8.230 0.050 1.00 98.50 85 ILE A CA 1
ATOM 675 C C . ILE A 1 85 ? -8.449 8.751 1.037 1.00 98.50 85 ILE A C 1
ATOM 677 O O . ILE A 1 85 ? -8.754 9.601 1.872 1.00 98.50 85 ILE A O 1
ATOM 681 N N . LEU A 1 86 ? -7.220 8.253 0.928 1.00 98.50 86 LEU A N 1
ATOM 682 C CA . LEU A 1 86 ? -6.079 8.655 1.744 1.00 98.50 86 LEU A CA 1
ATOM 683 C C . LEU A 1 86 ? -4.869 8.921 0.847 1.00 98.50 86 LEU A C 1
ATOM 685 O O . LEU A 1 86 ? -4.417 8.016 0.149 1.00 98.50 86 LEU A O 1
ATOM 689 N N . SER A 1 87 ? -4.317 10.130 0.943 1.00 98.44 87 SER A N 1
ATOM 690 C CA . SER A 1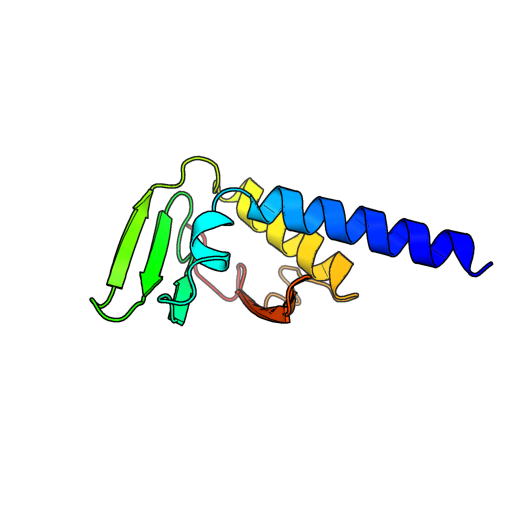 87 ? -3.024 10.498 0.356 1.00 98.44 87 SER A CA 1
ATOM 691 C C . SER A 1 87 ? -2.002 10.665 1.472 1.00 98.44 87 SER A C 1
ATOM 693 O O . SER A 1 87 ? -2.264 11.378 2.441 1.00 98.44 87 SER A O 1
ATOM 695 N N . ALA A 1 88 ? -0.840 10.026 1.367 1.00 97.62 88 ALA A N 1
ATOM 696 C CA . ALA A 1 88 ? 0.200 10.118 2.388 1.00 97.62 88 ALA A CA 1
ATOM 697 C C . ALA A 1 88 ? 1.610 9.979 1.795 1.00 97.62 88 ALA A C 1
ATOM 699 O O . ALA A 1 88 ? 1.787 9.626 0.629 1.00 97.62 88 ALA A O 1
ATOM 700 N N . THR A 1 89 ? 2.605 10.229 2.641 1.00 97.38 89 THR A N 1
ATOM 701 C CA . THR A 1 89 ? 4.013 9.910 2.390 1.00 97.38 89 THR A CA 1
ATOM 702 C C . THR A 1 89 ? 4.418 8.781 3.334 1.00 97.38 89 THR A C 1
ATOM 704 O O . THR A 1 89 ? 4.087 8.832 4.519 1.00 97.38 89 THR A O 1
ATOM 707 N N . LEU A 1 90 ? 5.076 7.750 2.812 1.00 96.50 90 LEU A N 1
ATOM 708 C CA . LEU A 1 90 ? 5.610 6.614 3.561 1.00 96.50 90 LEU A CA 1
ATOM 709 C C . LEU A 1 90 ? 6.914 6.990 4.292 1.00 96.50 90 LEU A C 1
ATOM 711 O O . LEU A 1 90 ? 7.512 8.025 3.987 1.00 96.50 90 LEU A O 1
ATOM 715 N N . PRO A 1 91 ? 7.381 6.169 5.255 1.00 94.81 91 PRO A N 1
ATOM 716 C CA . PRO A 1 91 ? 8.566 6.490 6.051 1.00 94.81 91 PRO A CA 1
ATOM 717 C C . PRO A 1 91 ? 9.845 6.782 5.257 1.00 94.81 91 PRO A C 1
ATOM 719 O O . PRO A 1 91 ? 10.667 7.562 5.732 1.00 94.81 91 PRO A O 1
ATOM 722 N N . ASN A 1 92 ? 10.004 6.208 4.059 1.00 93.69 92 ASN A N 1
ATOM 723 C CA . ASN A 1 92 ? 11.185 6.414 3.217 1.00 93.69 92 ASN A CA 1
ATOM 724 C C . ASN A 1 92 ? 10.932 7.426 2.077 1.00 93.69 92 ASN A C 1
ATOM 726 O O . ASN A 1 92 ? 11.681 7.470 1.106 1.00 93.69 92 ASN A O 1
ATOM 730 N N . ASN A 1 93 ? 9.936 8.307 2.242 1.00 93.69 93 ASN A N 1
ATOM 731 C CA . ASN A 1 93 ? 9.544 9.395 1.333 1.00 93.69 93 ASN A CA 1
ATOM 732 C C . ASN A 1 93 ? 8.784 8.995 0.060 1.00 93.69 93 ASN A C 1
ATOM 734 O O . ASN A 1 93 ? 8.473 9.867 -0.757 1.00 93.69 93 ASN A O 1
ATOM 738 N N . GLU A 1 94 ? 8.410 7.729 -0.108 1.00 96.56 94 GLU A N 1
ATOM 739 C CA . GLU A 1 94 ? 7.527 7.330 -1.199 1.00 96.56 94 GLU A CA 1
ATOM 740 C C . GLU A 1 94 ? 6.131 7.931 -1.000 1.00 96.56 94 GLU A C 1
ATOM 742 O O . GLU A 1 94 ? 5.626 8.050 0.118 1.00 96.56 94 GLU A O 1
ATOM 747 N N . ARG A 1 95 ? 5.468 8.308 -2.092 1.00 97.69 95 ARG A N 1
ATOM 748 C CA . ARG A 1 95 ? 4.074 8.764 -2.044 1.00 97.69 95 ARG A CA 1
ATOM 749 C C . ARG A 1 95 ? 3.155 7.559 -2.151 1.00 97.69 95 ARG A C 1
ATOM 751 O O . ARG A 1 95 ? 3.419 6.657 -2.937 1.00 97.69 95 ARG A O 1
ATOM 758 N N . ILE A 1 96 ? 2.053 7.576 -1.411 1.00 98.44 96 ILE A N 1
ATOM 759 C CA . ILE A 1 96 ? 1.033 6.532 -1.485 1.00 98.44 96 ILE A CA 1
ATOM 760 C C . ILE A 1 96 ? -0.364 7.137 -1.602 1.00 98.44 96 ILE A C 1
ATOM 762 O O . ILE A 1 96 ? -0.702 8.106 -0.917 1.00 98.44 96 ILE A O 1
ATOM 766 N N . GLN A 1 97 ? -1.180 6.521 -2.458 1.00 98.75 97 GLN A N 1
ATOM 767 C CA . GLN A 1 97 ? -2.605 6.790 -2.587 1.00 98.75 97 GLN A CA 1
ATOM 768 C C . GLN A 1 97 ? -3.386 5.511 -2.303 1.00 98.75 97 GLN A C 1
ATOM 770 O O . GLN A 1 97 ? -3.156 4.482 -2.935 1.00 98.75 97 GLN A O 1
ATOM 775 N N . ILE A 1 98 ? -4.329 5.580 -1.367 1.00 98.62 98 ILE A N 1
ATOM 776 C CA . ILE A 1 98 ? -5.200 4.458 -1.017 1.00 98.62 98 ILE A CA 1
ATOM 777 C C . ILE A 1 98 ? -6.648 4.873 -1.234 1.00 98.62 98 ILE A C 1
ATOM 779 O O . ILE A 1 98 ? -7.080 5.926 -0.764 1.00 98.62 98 ILE A O 1
ATOM 783 N N . VAL A 1 99 ? -7.405 4.018 -1.919 1.00 98.50 99 VAL A N 1
ATOM 784 C CA . VAL A 1 99 ? -8.851 4.161 -2.090 1.00 98.50 99 VAL A CA 1
ATOM 785 C C . VAL A 1 99 ? -9.525 2.865 -1.660 1.00 98.50 99 VAL A C 1
ATOM 787 O O . VAL A 1 99 ? -9.166 1.790 -2.134 1.00 98.50 99 VAL A O 1
ATOM 790 N N . ILE A 1 100 ? -10.497 2.959 -0.755 1.00 98.00 100 ILE A N 1
ATOM 791 C CA . ILE A 1 100 ? -11.242 1.807 -0.230 1.00 98.00 100 ILE A CA 1
ATOM 792 C C . ILE A 1 100 ? -12.731 1.866 -0.611 1.00 98.00 100 ILE A C 1
ATOM 794 O O . ILE A 1 100 ? -13.230 2.917 -1.025 1.00 98.00 100 ILE A O 1
ATOM 798 N N . PRO A 1 101 ? -13.489 0.759 -0.486 1.00 96.38 101 PRO A N 1
ATOM 799 C CA . PRO A 1 101 ? -14.939 0.805 -0.637 1.00 96.38 101 PRO A CA 1
ATOM 800 C C . PRO A 1 101 ? -15.590 1.813 0.333 1.00 96.38 101 PRO A C 1
ATOM 802 O O . PRO A 1 101 ? -15.133 1.936 1.471 1.00 96.38 101 PRO A O 1
ATOM 805 N N . PRO A 1 102 ? -16.667 2.507 -0.082 1.00 96.69 102 PRO A N 1
ATOM 806 C CA . PRO A 1 102 ? -17.432 2.294 -1.314 1.00 96.69 102 PRO A CA 1
ATOM 807 C C . PRO A 1 102 ? -16.914 3.053 -2.551 1.00 96.69 102 PRO A C 1
ATOM 809 O O . PRO A 1 102 ? -17.509 2.914 -3.614 1.00 96.69 102 PRO A O 1
ATOM 812 N N . ALA A 1 103 ? -15.835 3.840 -2.455 1.00 97.31 103 ALA A N 1
ATOM 813 C CA . ALA A 1 103 ? -15.330 4.624 -3.593 1.00 97.31 103 ALA A CA 1
ATOM 814 C C . ALA A 1 103 ? -14.756 3.759 -4.732 1.00 97.31 103 ALA A C 1
ATOM 816 O O . ALA A 1 103 ? -14.665 4.208 -5.872 1.00 97.31 103 ALA A O 1
ATOM 817 N N . VAL A 1 104 ? -14.408 2.508 -4.429 1.00 96.00 104 VAL A N 1
ATOM 818 C CA . VAL A 1 104 ? -14.044 1.466 -5.395 1.00 96.00 104 VAL A CA 1
ATOM 819 C C . VAL A 1 104 ? -14.869 0.203 -5.153 1.00 96.00 104 VAL A C 1
ATOM 821 O O . VAL A 1 104 ? -15.427 -0.005 -4.071 1.00 96.00 104 VAL A O 1
ATOM 824 N N . LYS A 1 105 ? -14.939 -0.666 -6.167 1.00 90.38 105 LYS A N 1
ATOM 825 C CA . LYS A 1 105 ? -15.628 -1.956 -6.069 1.00 90.38 105 LYS A CA 1
ATOM 826 C C . LYS A 1 105 ? -14.988 -2.818 -4.975 1.00 90.38 105 LYS A C 1
ATOM 828 O O . LYS A 1 105 ? -13.769 -2.925 -4.885 1.00 90.38 105 LYS A O 1
ATOM 833 N N . LYS A 1 106 ? -15.823 -3.479 -4.170 1.00 80.50 106 LYS A N 1
ATOM 834 C CA . LYS A 1 106 ? -15.365 -4.521 -3.248 1.00 80.50 106 LYS A CA 1
ATOM 835 C C . LYS A 1 106 ? -15.040 -5.787 -4.051 1.00 80.50 106 LYS A C 1
ATOM 837 O O . LYS A 1 106 ? -15.908 -6.278 -4.776 1.00 80.50 106 LYS A O 1
ATOM 842 N N . HIS A 1 107 ? -13.795 -6.245 -3.957 1.00 70.19 107 HIS A N 1
ATOM 843 C CA . HIS A 1 107 ? -13.329 -7.513 -4.522 1.00 70.19 107 HIS A CA 1
ATOM 844 C C . HIS A 1 107 ? -13.549 -8.667 -3.548 1.00 70.19 107 HIS A C 1
ATOM 846 O O . HIS A 1 107 ? -13.504 -8.414 -2.320 1.00 70.19 107 HIS A O 1
#

Radius of gyration: 14.62 Å; chains: 1; bounding box: 32×30×47 Å